Protein AF-A0A2P2KLY0-F1 (afdb_monomer)

InterPro domains:
  IPR002048 EF-hand domain [PF13499] (2-70)
  IPR002048 EF-hand domain [PS50222] (1-35)
  IPR002048 EF-hand domain [PS50222] (44-79)
  IPR002048 EF-hand domain [SM00054] (4-32)
  IPR002048 EF-hand domain [SM00054] (48-76)
  IPR002048 EF-hand domain [cd00051] (4-73)
  IPR011992 EF-hand domain pair [SSF47473] (2-99)
  IPR018247 EF-Hand 1, calcium-binding site [PS00018] (57-69)
  IPR045198 Calcineurin B-like [PTHR23056] (1-106)

Structure (mmCIF, N/CA/C/O backbone):
data_AF-A0A2P2KLY0-F1
#
_entry.id   AF-A0A2P2KLY0-F1
#
loop_
_atom_site.group_PDB
_atom_site.id
_atom_site.type_symbol
_atom_site.label_atom_id
_atom_site.label_alt_id
_atom_site.label_comp_id
_atom_site.label_asym_id
_atom_site.label_entity_id
_atom_site.label_seq_id
_atom_site.pdbx_PDB_ins_code
_atom_site.Cartn_x
_atom_site.Cartn_y
_atom_site.Cartn_z
_atom_site.occupancy
_atom_site.B_iso_or_equiv
_atom_site.auth_seq_id
_atom_site.auth_comp_id
_atom_site.auth_asym_id
_atom_site.auth_atom_id
_atom_site.pdbx_PDB_model_num
ATOM 1 N N . MET A 1 1 ? -0.320 -13.979 -10.466 1.00 77.81 1 MET A N 1
ATOM 2 C CA . MET A 1 1 ? -1.075 -12.829 -9.906 1.00 77.81 1 MET A CA 1
ATOM 3 C C . MET A 1 1 ? -1.004 -12.875 -8.389 1.00 77.81 1 MET A C 1
ATOM 5 O O . MET A 1 1 ? -0.670 -11.861 -7.798 1.00 77.81 1 MET A O 1
ATOM 9 N N . GLU A 1 2 ? -1.188 -14.054 -7.788 1.00 86.44 2 GLU A N 1
ATOM 10 C CA . GLU A 1 2 ? -0.922 -14.306 -6.361 1.00 86.44 2 GLU A CA 1
ATOM 11 C C . GLU A 1 2 ? 0.474 -13.878 -5.916 1.00 86.44 2 GLU A C 1
ATOM 13 O O . GLU A 1 2 ? 0.561 -13.086 -4.990 1.00 86.44 2 GLU A O 1
ATOM 18 N N . ASP A 1 3 ? 1.539 -14.247 -6.635 1.00 90.12 3 ASP A N 1
ATOM 19 C CA . ASP A 1 3 ? 2.899 -13.819 -6.259 1.00 90.12 3 ASP A CA 1
ATOM 20 C C . ASP A 1 3 ? 3.063 -12.294 -6.205 1.00 90.12 3 ASP A C 1
ATOM 22 O O . ASP A 1 3 ? 3.792 -11.773 -5.368 1.00 90.12 3 ASP A O 1
ATOM 26 N N . LYS A 1 4 ? 2.357 -11.560 -7.077 1.00 89.12 4 LYS A N 1
ATOM 27 C CA . LYS A 1 4 ? 2.374 -10.090 -7.074 1.00 89.12 4 LYS A CA 1
ATOM 28 C C . LYS A 1 4 ? 1.588 -9.526 -5.898 1.00 89.12 4 LYS A C 1
ATOM 30 O O . LYS A 1 4 ? 2.033 -8.552 -5.311 1.00 89.12 4 LYS A O 1
ATOM 35 N N . MET A 1 5 ? 0.451 -10.132 -5.556 1.00 90.81 5 MET A N 1
ATOM 36 C CA . MET A 1 5 ? -0.325 -9.755 -4.372 1.00 90.81 5 MET A CA 1
ATOM 37 C C . MET A 1 5 ? 0.469 -10.016 -3.089 1.00 90.81 5 MET A C 1
ATOM 39 O O . MET A 1 5 ? 0.529 -9.145 -2.232 1.00 90.81 5 MET A O 1
ATOM 43 N N . GLU A 1 6 ? 1.111 -11.180 -2.990 1.00 91.38 6 GLU A N 1
ATOM 44 C CA . GLU A 1 6 ? 1.977 -11.601 -1.883 1.00 91.38 6 GLU A CA 1
ATOM 45 C C . GLU A 1 6 ? 3.202 -10.688 -1.742 1.00 91.38 6 GLU A C 1
ATOM 47 O O . GLU A 1 6 ? 3.571 -10.283 -0.641 1.00 91.38 6 GLU A O 1
ATOM 52 N N . PHE A 1 7 ? 3.848 -10.359 -2.861 1.00 91.12 7 PHE A N 1
ATOM 53 C CA . PHE A 1 7 ? 4.992 -9.456 -2.878 1.00 91.12 7 PHE A CA 1
ATOM 54 C C . PHE A 1 7 ? 4.589 -8.029 -2.502 1.00 91.12 7 PHE A C 1
ATOM 56 O O . PHE A 1 7 ? 5.234 -7.437 -1.646 1.00 91.12 7 PHE A O 1
ATOM 63 N N . ALA A 1 8 ? 3.508 -7.505 -3.083 1.00 90.38 8 ALA A N 1
ATOM 64 C CA . ALA A 1 8 ? 3.009 -6.171 -2.769 1.00 90.38 8 ALA A CA 1
ATOM 65 C C . ALA A 1 8 ? 2.564 -6.055 -1.307 1.00 90.38 8 ALA A C 1
ATOM 67 O O . ALA A 1 8 ? 2.905 -5.080 -0.654 1.00 90.38 8 ALA A O 1
ATOM 68 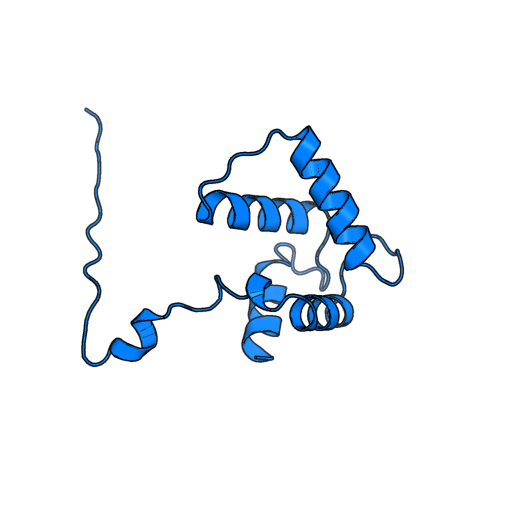N N . PHE A 1 9 ? 1.890 -7.074 -0.764 1.00 91.44 9 PHE A N 1
ATOM 69 C CA . PHE A 1 9 ? 1.510 -7.096 0.650 1.00 91.44 9 PHE A CA 1
ATOM 70 C C . PHE A 1 9 ? 2.735 -6.950 1.556 1.00 91.44 9 PHE A C 1
ATOM 72 O O . PHE A 1 9 ? 2.778 -6.067 2.401 1.00 91.44 9 PHE A O 1
ATOM 79 N N . ARG A 1 10 ? 3.778 -7.756 1.316 1.00 91.00 10 ARG A N 1
ATOM 80 C CA . ARG A 1 10 ? 5.039 -7.668 2.071 1.00 91.00 10 ARG A CA 1
ATOM 81 C C . ARG A 1 10 ? 5.801 -6.364 1.845 1.00 91.00 10 ARG A C 1
ATOM 83 O O . ARG A 1 10 ? 6.596 -5.983 2.690 1.00 91.00 10 ARG A O 1
ATOM 90 N N . LEU A 1 11 ? 5.620 -5.726 0.691 1.00 89.19 11 LEU A N 1
ATOM 91 C CA . LEU A 1 11 ? 6.226 -4.432 0.396 1.00 89.19 11 LEU A CA 1
ATOM 92 C C . LEU A 1 11 ? 5.552 -3.305 1.190 1.00 89.19 11 LEU A C 1
ATOM 94 O O . LEU A 1 11 ? 6.231 -2.357 1.571 1.00 89.19 11 LEU A O 1
ATOM 98 N N . TYR A 1 12 ? 4.239 -3.403 1.411 1.00 87.25 12 TYR A N 1
ATOM 99 C CA . TYR A 1 12 ? 3.459 -2.389 2.120 1.00 87.25 12 TYR A CA 1
ATOM 100 C C . TYR A 1 12 ? 3.398 -2.608 3.636 1.00 87.25 12 TYR A C 1
ATOM 102 O O . TYR A 1 12 ? 3.347 -1.622 4.359 1.00 87.25 12 TYR A O 1
ATOM 110 N N . ASP A 1 13 ? 3.479 -3.848 4.121 1.00 91.75 13 ASP A N 1
ATOM 111 C CA . ASP A 1 13 ? 3.695 -4.169 5.542 1.00 91.75 13 ASP A CA 1
ATOM 112 C C . ASP A 1 13 ? 5.158 -3.871 5.936 1.00 91.75 13 ASP A C 1
ATOM 114 O O . ASP A 1 13 ? 6.008 -4.757 6.075 1.00 91.75 13 ASP A O 1
ATOM 118 N N . LEU A 1 14 ? 5.476 -2.580 6.043 1.00 85.00 14 LEU A N 1
ATOM 119 C CA . LEU A 1 14 ? 6.819 -2.065 6.313 1.00 85.00 14 LEU A CA 1
ATOM 120 C C . LEU A 1 14 ? 7.315 -2.483 7.696 1.00 85.00 14 LEU A C 1
ATOM 122 O O . LEU A 1 14 ? 8.519 -2.679 7.892 1.00 85.00 14 LEU A O 1
ATOM 126 N N . ARG A 1 15 ? 6.395 -2.599 8.659 1.00 88.38 15 ARG A N 1
ATOM 127 C CA . ARG A 1 15 ? 6.686 -3.013 10.037 1.00 88.38 15 ARG A CA 1
ATOM 128 C C . ARG A 1 15 ? 6.677 -4.529 10.238 1.00 88.38 15 ARG A C 1
ATOM 130 O O . ARG A 1 15 ? 7.075 -4.974 11.314 1.00 88.38 15 ARG A O 1
ATOM 137 N N . GLN A 1 16 ? 6.309 -5.310 9.224 1.00 89.62 16 GLN A N 1
ATOM 138 C CA . GLN A 1 16 ? 6.205 -6.774 9.278 1.00 89.62 16 GLN A CA 1
ATOM 139 C C . GLN A 1 16 ? 5.265 -7.257 10.391 1.00 89.62 16 GLN A C 1
ATOM 141 O O . GLN A 1 16 ? 5.544 -8.244 11.078 1.00 89.62 16 GLN A O 1
ATOM 146 N N . THR A 1 17 ? 4.160 -6.544 10.603 1.00 90.50 17 THR A N 1
ATOM 147 C CA . THR A 1 17 ? 3.155 -6.886 11.620 1.00 90.50 17 THR A CA 1
ATOM 148 C C . THR A 1 17 ? 2.227 -8.002 11.148 1.00 90.50 17 THR A C 1
ATOM 150 O O . THR A 1 17 ? 1.519 -8.601 11.960 1.00 90.50 17 THR A O 1
ATOM 153 N N . GLY A 1 18 ? 2.249 -8.318 9.850 1.00 92.69 18 GLY A N 1
ATOM 154 C CA . GLY A 1 18 ? 1.305 -9.220 9.201 1.00 92.69 18 GLY A CA 1
ATOM 155 C C . GLY A 1 18 ? 0.017 -8.528 8.758 1.00 92.69 18 GLY A C 1
ATOM 156 O O . GLY A 1 18 ? -0.887 -9.215 8.280 1.00 92.69 18 GLY A O 1
ATOM 157 N N . PHE A 1 19 ? -0.064 -7.202 8.892 1.00 93.81 19 PHE A N 1
ATOM 158 C CA . PHE A 1 19 ? -1.196 -6.365 8.507 1.00 93.81 19 PHE A CA 1
ATOM 159 C C . PHE A 1 19 ? -0.688 -5.075 7.864 1.00 93.81 19 PHE A C 1
ATOM 161 O O . PHE A 1 19 ? 0.416 -4.638 8.162 1.00 93.81 19 PHE A O 1
ATOM 168 N N . ILE A 1 20 ? -1.500 -4.452 7.009 1.00 91.31 20 ILE A N 1
ATOM 169 C CA . ILE A 1 20 ? -1.202 -3.111 6.498 1.00 91.31 20 ILE A CA 1
ATOM 170 C C . ILE A 1 20 ? -1.944 -2.105 7.374 1.00 91.31 20 ILE A C 1
ATOM 172 O O . ILE A 1 20 ? -3.175 -2.039 7.367 1.00 91.31 20 ILE A O 1
ATOM 176 N N . GLU A 1 21 ? -1.192 -1.332 8.142 1.00 91.69 21 GLU A N 1
ATOM 177 C CA . GLU A 1 21 ? -1.722 -0.319 9.051 1.00 91.69 21 GLU A CA 1
ATOM 178 C C . GLU A 1 21 ? -1.948 1.022 8.334 1.00 91.69 21 GLU A C 1
ATOM 180 O O . GLU A 1 21 ? -1.437 1.283 7.239 1.00 91.69 21 GLU A O 1
ATOM 185 N N . ARG A 1 22 ? -2.704 1.926 8.964 1.00 88.88 22 ARG A N 1
ATOM 186 C CA . ARG A 1 22 ? -3.109 3.203 8.356 1.00 88.88 22 ARG A CA 1
ATOM 187 C C . ARG A 1 22 ? -1.941 4.048 7.852 1.00 88.88 22 ARG A C 1
ATOM 189 O O . ARG A 1 22 ? -1.980 4.551 6.726 1.00 88.88 22 ARG A O 1
ATOM 196 N N . GLU A 1 23 ? -0.882 4.172 8.643 1.00 87.44 23 GLU A N 1
ATOM 197 C CA . GLU A 1 23 ? 0.334 4.890 8.252 1.00 87.44 23 GLU A CA 1
ATOM 198 C C . GLU A 1 23 ? 1.004 4.283 7.012 1.00 87.44 23 GLU A C 1
ATOM 200 O O . GLU A 1 23 ? 1.602 5.007 6.216 1.00 87.44 23 GLU A O 1
ATOM 205 N N . GLU A 1 24 ? 0.905 2.970 6.822 1.00 89.25 24 GLU A N 1
ATOM 206 C CA . GLU A 1 24 ? 1.503 2.267 5.686 1.00 89.25 24 GLU A CA 1
ATOM 207 C C . GLU A 1 24 ? 0.679 2.483 4.413 1.00 89.25 24 GLU A C 1
ATOM 209 O O . GLU A 1 24 ? 1.235 2.774 3.350 1.00 89.25 24 GLU A O 1
ATOM 214 N N . VAL A 1 25 ? -0.654 2.487 4.528 1.00 8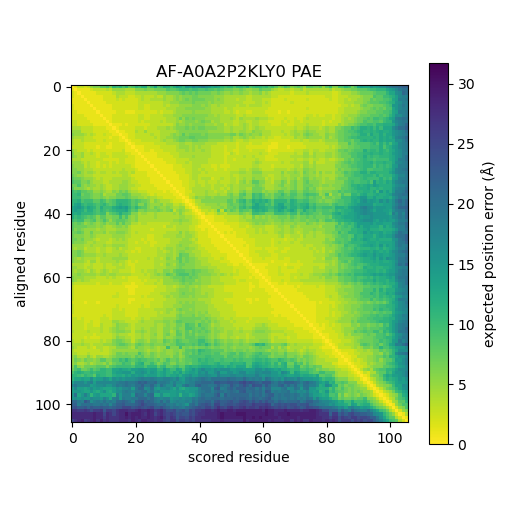4.75 25 VAL A N 1
ATOM 215 C CA . VAL A 1 25 ? -1.550 2.886 3.429 1.00 84.75 25 VAL A CA 1
ATOM 216 C C . VAL A 1 25 ? -1.279 4.330 3.003 1.00 84.75 25 VAL A C 1
ATOM 218 O O . VAL A 1 25 ? -1.228 4.617 1.805 1.00 84.75 25 VAL A O 1
ATOM 221 N N . LYS A 1 26 ? -1.029 5.242 3.953 1.00 86.69 26 LYS A N 1
ATOM 222 C CA . LYS A 1 26 ? -0.656 6.634 3.651 1.00 86.69 26 LYS A CA 1
ATOM 223 C C . LYS A 1 26 ? 0.586 6.710 2.775 1.00 86.69 26 LYS A C 1
ATOM 225 O O . LYS A 1 26 ? 0.574 7.410 1.762 1.00 86.69 26 LYS A O 1
ATOM 230 N N . GLN A 1 27 ? 1.630 5.958 3.113 1.00 83.94 27 GLN A N 1
ATOM 231 C CA . GLN A 1 27 ? 2.840 5.907 2.293 1.00 83.94 27 GLN A CA 1
ATOM 232 C C . GLN A 1 27 ? 2.584 5.297 0.911 1.00 83.94 27 GLN A C 1
ATOM 234 O O . GLN A 1 27 ? 3.079 5.826 -0.086 1.00 83.94 27 GLN A O 1
ATOM 239 N N . MET A 1 28 ? 1.767 4.243 0.827 1.00 81.56 28 MET A N 1
ATOM 240 C CA . MET A 1 28 ? 1.376 3.636 -0.447 1.00 81.56 28 MET A CA 1
ATOM 241 C C . MET A 1 28 ? 0.658 4.640 -1.361 1.00 81.56 28 MET A C 1
ATOM 243 O O . MET A 1 28 ? 1.033 4.788 -2.525 1.00 81.56 28 MET A O 1
ATOM 247 N N . VAL A 1 29 ? -0.357 5.346 -0.852 1.00 81.06 29 VAL A N 1
ATOM 248 C CA . VAL A 1 29 ? -1.136 6.319 -1.636 1.00 81.06 29 VAL A CA 1
ATOM 249 C C . VAL A 1 29 ? -0.239 7.455 -2.122 1.00 81.06 29 VAL A C 1
ATOM 251 O O . VAL A 1 29 ? -0.293 7.814 -3.298 1.00 81.06 29 VAL A O 1
ATOM 254 N N . VAL A 1 30 ? 0.641 7.971 -1.261 1.00 82.75 30 VAL A N 1
ATOM 255 C CA . VAL A 1 30 ? 1.622 8.995 -1.647 1.00 82.75 30 VAL A CA 1
ATOM 256 C C . VAL A 1 30 ? 2.534 8.490 -2.769 1.00 82.75 30 VAL A C 1
ATOM 258 O O . VAL A 1 30 ? 2.695 9.188 -3.768 1.00 82.75 30 VAL A O 1
ATOM 261 N N . ALA A 1 31 ? 3.074 7.273 -2.667 1.00 79.62 31 ALA A N 1
ATOM 262 C CA . ALA A 1 31 ? 3.942 6.703 -3.700 1.00 79.62 31 ALA A CA 1
ATOM 263 C C . ALA A 1 31 ? 3.228 6.566 -5.059 1.00 79.62 31 ALA A C 1
ATOM 265 O O . ALA A 1 31 ? 3.777 6.948 -6.093 1.00 79.62 31 ALA A O 1
ATOM 266 N N . ILE A 1 32 ? 1.977 6.091 -5.060 1.00 78.69 32 ILE A N 1
ATOM 267 C CA . ILE A 1 32 ? 1.158 5.950 -6.277 1.00 78.69 32 ILE A CA 1
ATOM 268 C C . ILE A 1 32 ? 0.886 7.316 -6.927 1.00 78.69 32 ILE A C 1
ATOM 270 O O . ILE A 1 32 ? 0.957 7.453 -8.155 1.00 78.69 32 ILE A O 1
ATOM 274 N N . LEU A 1 33 ? 0.577 8.332 -6.118 1.00 79.44 33 LEU A N 1
ATOM 275 C CA . LEU A 1 33 ? 0.325 9.692 -6.596 1.00 79.44 33 LEU A CA 1
ATOM 276 C C . LEU A 1 33 ? 1.595 10.332 -7.166 1.00 79.44 33 LEU A C 1
ATOM 278 O O . LEU A 1 33 ? 1.540 10.904 -8.256 1.00 79.44 33 LEU A O 1
ATOM 282 N N . MET A 1 34 ? 2.741 10.160 -6.499 1.00 79.56 34 MET A N 1
ATOM 283 C CA . MET A 1 34 ? 4.039 10.647 -6.979 1.00 79.56 34 MET A CA 1
ATOM 284 C C . MET A 1 34 ? 4.426 10.017 -8.321 1.00 79.56 34 MET A C 1
ATOM 286 O O . MET A 1 34 ? 4.821 10.739 -9.234 1.00 79.56 34 MET A O 1
ATOM 290 N N . GLU A 1 35 ? 4.252 8.702 -8.489 1.00 74.44 35 GLU A N 1
ATOM 291 C CA . GLU A 1 35 ? 4.485 8.037 -9.782 1.00 74.44 35 GLU A CA 1
ATOM 292 C C . GLU A 1 35 ? 3.536 8.525 -10.885 1.00 74.44 35 GLU A C 1
ATOM 294 O O . GLU A 1 35 ? 3.893 8.540 -12.064 1.00 74.44 35 GLU A O 1
ATOM 299 N N . SER A 1 36 ? 2.328 8.946 -10.510 1.00 76.69 36 SER A N 1
ATOM 300 C CA . SER A 1 36 ? 1.341 9.505 -11.437 1.00 76.69 36 SER A CA 1
ATOM 301 C C . SER A 1 36 ? 1.554 11.001 -11.714 1.00 76.69 36 SER A C 1
ATOM 303 O O . SER A 1 36 ? 0.819 11.572 -12.518 1.00 76.69 36 SER A O 1
ATOM 305 N N . GLY A 1 37 ? 2.537 11.643 -11.068 1.00 81.19 37 GLY A N 1
ATOM 306 C CA . GLY A 1 37 ? 2.795 13.082 -11.175 1.00 81.19 37 GLY A CA 1
ATOM 307 C C . GLY A 1 37 ? 1.716 13.957 -10.529 1.00 81.19 37 GLY A C 1
ATOM 308 O O . GLY A 1 37 ? 1.555 15.116 -10.908 1.00 81.19 37 GLY A O 1
ATOM 309 N N . VAL A 1 38 ? 0.946 13.405 -9.588 1.00 81.31 38 VAL A N 1
ATOM 310 C CA . VAL A 1 38 ? -0.152 14.093 -8.901 1.00 81.31 38 VAL A CA 1
ATOM 311 C C . VAL A 1 38 ? 0.305 14.512 -7.506 1.00 81.31 38 VAL A C 1
ATOM 313 O O . VAL A 1 38 ? 0.748 13.685 -6.714 1.00 81.31 38 VAL A O 1
ATOM 316 N N . HIS A 1 39 ? 0.143 15.794 -7.182 1.00 76.94 39 HIS A N 1
ATOM 317 C CA . HIS A 1 39 ? 0.338 16.324 -5.833 1.00 76.94 39 HIS A CA 1
ATOM 318 C C . HIS A 1 39 ? -1.014 16.731 -5.249 1.00 76.94 39 HIS A C 1
ATOM 320 O O . HIS A 1 39 ? -1.743 17.512 -5.862 1.00 76.94 39 HIS A O 1
ATOM 326 N N . LEU A 1 40 ? -1.348 16.196 -4.076 1.00 77.69 40 LEU A N 1
ATOM 327 C CA . LEU A 1 40 ? -2.575 16.514 -3.348 1.00 77.69 40 LEU A CA 1
ATOM 328 C C . LEU A 1 40 ? -2.227 17.190 -2.014 1.00 77.69 40 LEU A C 1
ATOM 330 O O . LEU A 1 40 ? -1.212 16.832 -1.419 1.00 77.69 40 LEU A O 1
ATOM 334 N N . PRO A 1 41 ? -3.047 18.139 -1.534 1.00 85.00 41 PRO A N 1
ATOM 335 C CA . PRO A 1 41 ? -2.933 18.642 -0.172 1.00 85.00 41 PRO A CA 1
ATOM 336 C C . PRO A 1 41 ? -3.300 17.563 0.855 1.00 85.00 41 PRO A C 1
ATOM 338 O O . PRO A 1 41 ? -4.141 16.703 0.585 1.00 85.00 41 PRO A O 1
ATOM 341 N N . ASP A 1 42 ? -2.722 17.663 2.052 1.00 82.12 42 ASP A N 1
ATOM 342 C CA . ASP A 1 42 ? -2.865 16.674 3.129 1.00 82.12 42 ASP A CA 1
ATOM 343 C C . ASP A 1 42 ? -4.325 16.388 3.516 1.00 82.12 42 ASP A C 1
ATOM 345 O O . ASP A 1 42 ? -4.679 15.240 3.761 1.00 82.12 42 ASP A O 1
ATOM 349 N N . GLU A 1 43 ? -5.206 17.393 3.501 1.00 85.75 43 GLU A N 1
ATOM 350 C CA . GLU A 1 43 ? -6.635 17.205 3.808 1.00 85.75 43 GLU A CA 1
ATOM 351 C C . GLU A 1 43 ? -7.337 16.269 2.810 1.00 85.75 43 GLU A C 1
ATOM 353 O O . GLU A 1 43 ? -8.150 15.426 3.190 1.00 85.75 43 GLU A O 1
ATOM 358 N N . LEU A 1 44 ? -7.002 16.385 1.522 1.00 84.94 44 LEU A N 1
ATOM 359 C CA . LEU A 1 44 ? -7.532 15.503 0.480 1.00 84.94 44 LEU A CA 1
ATOM 360 C C . LEU A 1 44 ? -6.925 14.101 0.577 1.00 84.94 44 LEU A C 1
ATOM 362 O O . LEU A 1 44 ? -7.607 13.122 0.276 1.00 84.94 44 LEU A O 1
ATOM 366 N N . LEU A 1 45 ? -5.667 13.997 1.012 1.00 85.38 45 LEU A N 1
ATOM 367 C CA . LEU A 1 45 ? -5.011 12.716 1.254 1.00 85.38 45 LEU A CA 1
ATOM 368 C C . LEU A 1 45 ? -5.698 11.945 2.387 1.00 85.38 45 LEU A C 1
ATOM 370 O O . LEU A 1 45 ? -6.003 10.770 2.203 1.00 85.38 45 LEU A O 1
ATOM 374 N N . GLU A 1 46 ? -6.000 12.595 3.513 1.00 87.31 46 GLU A N 1
ATOM 375 C CA . GLU A 1 46 ? -6.723 11.958 4.625 1.00 87.31 46 GLU A CA 1
ATOM 376 C C . GLU A 1 46 ? -8.114 11.472 4.197 1.00 87.31 46 GLU A C 1
ATOM 378 O O . GLU A 1 46 ? -8.482 10.336 4.489 1.00 87.31 46 GLU A O 1
ATOM 383 N N . GLY A 1 47 ? -8.846 12.257 3.399 1.00 88.69 47 GLY A N 1
ATOM 384 C CA . GLY A 1 47 ? -10.142 11.824 2.863 1.00 88.69 47 GLY A CA 1
ATOM 385 C C . GLY A 1 47 ? -10.051 10.607 1.930 1.00 88.69 47 GLY A C 1
ATOM 386 O O . GLY A 1 47 ? -10.942 9.754 1.923 1.00 88.69 47 GLY A O 1
ATOM 387 N N . ILE A 1 48 ? -8.971 10.491 1.149 1.00 85.38 48 ILE A N 1
ATOM 388 C CA . ILE A 1 48 ? -8.706 9.300 0.326 1.00 85.38 48 ILE A CA 1
ATOM 389 C C . ILE A 1 48 ? -8.360 8.103 1.213 1.00 85.38 48 ILE A C 1
ATOM 391 O O . ILE A 1 48 ? -8.814 6.994 0.926 1.00 85.38 48 ILE A O 1
ATOM 395 N N . LEU A 1 49 ? -7.587 8.308 2.280 1.00 86.94 49 LEU A N 1
ATOM 396 C CA . LEU A 1 49 ? -7.223 7.246 3.216 1.00 86.94 49 LEU A CA 1
ATOM 397 C C . LEU A 1 49 ? -8.442 6.685 3.933 1.00 86.94 49 LEU A C 1
ATOM 399 O O . LEU A 1 49 ? -8.624 5.471 3.928 1.00 86.94 49 LEU A O 1
ATOM 403 N N . ASP A 1 50 ? -9.307 7.551 4.456 1.00 88.88 50 ASP A N 1
ATOM 404 C CA . ASP A 1 50 ? -10.553 7.141 5.108 1.00 88.88 50 ASP A CA 1
ATOM 405 C C . ASP A 1 50 ? -11.414 6.304 4.170 1.00 88.88 50 ASP A C 1
ATOM 407 O O . ASP A 1 50 ? -11.860 5.216 4.526 1.00 88.88 50 ASP A O 1
ATOM 411 N N . LYS A 1 51 ? -11.584 6.766 2.928 1.00 87.62 51 LYS A N 1
ATOM 412 C CA . LYS A 1 51 ? -12.349 6.020 1.929 1.00 87.62 51 LYS A CA 1
ATOM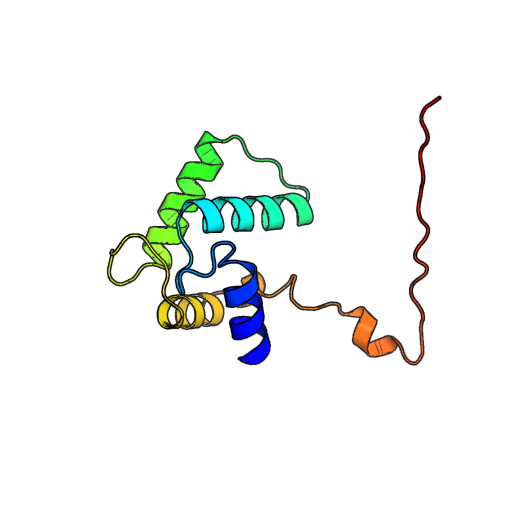 413 C C . LYS A 1 51 ? -11.697 4.688 1.560 1.00 87.62 51 LYS A C 1
ATOM 415 O O . LYS A 1 51 ? -12.402 3.711 1.340 1.00 87.62 51 LYS A O 1
ATOM 420 N N . THR A 1 52 ? -10.369 4.648 1.487 1.00 86.31 52 THR A N 1
ATOM 421 C CA . THR A 1 52 ? -9.630 3.417 1.182 1.00 86.31 52 THR A CA 1
ATOM 422 C C . THR A 1 52 ? -9.820 2.384 2.286 1.00 86.31 52 THR A C 1
ATOM 424 O O . THR A 1 52 ? -10.055 1.226 1.968 1.00 86.31 52 THR A O 1
ATOM 427 N N . PHE A 1 53 ? -9.774 2.798 3.556 1.00 87.38 53 PHE A N 1
ATOM 428 C CA . PHE A 1 53 ? -10.047 1.908 4.685 1.00 87.38 53 PHE A CA 1
ATOM 429 C C . PHE A 1 53 ? -11.479 1.397 4.660 1.00 87.38 53 PHE A C 1
ATOM 431 O O . PHE A 1 53 ? -11.671 0.195 4.663 1.00 87.38 53 PHE A O 1
ATOM 438 N N . VAL A 1 54 ? -12.470 2.275 4.497 1.00 88.44 54 VAL A N 1
ATOM 439 C CA . VAL A 1 54 ? -13.881 1.857 4.397 1.00 88.44 54 VAL A CA 1
ATOM 440 C C . VAL A 1 54 ? -14.116 0.829 3.280 1.00 88.44 54 VAL A C 1
ATOM 442 O O . VAL A 1 54 ? -14.983 -0.032 3.399 1.00 88.44 54 VAL A O 1
ATOM 445 N N . ASP A 1 55 ? -13.363 0.913 2.181 1.00 86.31 55 ASP A N 1
ATOM 446 C CA . ASP A 1 55 ? -13.499 -0.014 1.057 1.00 86.31 55 ASP A CA 1
ATOM 447 C C . ASP A 1 55 ? -12.677 -1.314 1.210 1.00 86.31 55 ASP A C 1
ATOM 449 O O . ASP A 1 55 ? -12.977 -2.291 0.512 1.00 86.31 55 ASP A O 1
ATOM 453 N N . ALA A 1 56 ? -11.624 -1.324 2.038 1.00 88.06 56 ALA A N 1
ATOM 454 C CA . ALA A 1 56 ? -10.647 -2.415 2.135 1.00 88.06 56 ALA A CA 1
ATOM 455 C C . ALA A 1 56 ? -10.694 -3.186 3.465 1.00 88.06 56 ALA A C 1
ATOM 457 O O . ALA A 1 56 ? -10.520 -4.399 3.435 1.00 88.06 56 ALA A O 1
ATOM 458 N N . ASP A 1 57 ? -10.918 -2.497 4.581 1.00 91.56 57 ASP A N 1
ATOM 459 C CA . ASP A 1 57 ? -11.066 -3.034 5.939 1.00 91.56 57 ASP A CA 1
ATOM 460 C C . ASP A 1 57 ? -12.532 -3.450 6.136 1.00 91.56 57 ASP A C 1
ATOM 462 O O . ASP A 1 57 ? -13.417 -2.626 6.372 1.00 91.56 57 ASP A O 1
ATOM 466 N N . ALA A 1 58 ? -12.807 -4.727 5.885 1.00 90.88 58 ALA A N 1
ATOM 467 C CA . ALA A 1 58 ? -14.157 -5.274 5.837 1.00 90.88 58 ALA A CA 1
ATOM 468 C C . ALA A 1 58 ? -14.676 -5.674 7.221 1.00 90.88 58 ALA A C 1
ATOM 470 O O . ALA A 1 58 ? -15.896 -5.771 7.394 1.00 90.88 58 ALA A O 1
ATOM 471 N N . ASP A 1 59 ? -13.779 -5.957 8.168 1.00 92.25 59 ASP A N 1
ATOM 472 C CA . ASP A 1 59 ? -14.128 -6.272 9.554 1.00 92.25 59 ASP A CA 1
ATOM 473 C C . ASP A 1 59 ? -14.028 -5.071 10.515 1.00 92.25 59 ASP A C 1
ATOM 475 O O . ASP A 1 59 ? -14.460 -5.183 11.666 1.00 92.25 59 ASP A O 1
ATOM 479 N N . GLU A 1 60 ? -13.599 -3.911 10.007 1.00 90.94 60 GLU A N 1
ATOM 480 C CA . GLU A 1 60 ? -13.512 -2.623 10.705 1.00 90.94 60 GLU A CA 1
ATOM 481 C C . GLU A 1 60 ? -12.564 -2.665 11.916 1.00 90.94 60 GLU A C 1
ATOM 483 O O . GLU A 1 60 ? -12.778 -1.978 12.925 1.00 90.94 60 GLU A O 1
ATOM 488 N N . ASP A 1 61 ? -11.504 -3.474 11.841 1.00 91.94 61 ASP A N 1
ATOM 489 C CA . ASP A 1 61 ? -10.514 -3.608 12.910 1.00 91.94 61 ASP A CA 1
ATOM 490 C C . ASP A 1 61 ? -9.375 -2.567 12.835 1.00 91.94 61 ASP A C 1
ATOM 492 O O . ASP A 1 61 ? -8.530 -2.481 13.739 1.00 91.94 61 ASP A O 1
ATOM 496 N N . GLY A 1 62 ? -9.400 -1.711 11.807 1.00 89.81 62 GLY A N 1
ATOM 497 C CA . GLY A 1 62 ? -8.488 -0.589 11.604 1.00 89.81 62 GLY A CA 1
ATOM 498 C C . GLY A 1 62 ? -7.179 -0.964 10.913 1.00 89.81 62 GLY A C 1
ATOM 499 O O . GLY A 1 62 ? -6.252 -0.144 10.875 1.00 89.81 62 GLY A O 1
ATOM 500 N N . LYS A 1 63 ? -7.066 -2.178 10.374 1.00 92.06 63 LYS A N 1
ATOM 501 C CA . LYS A 1 63 ? -5.882 -2.683 9.667 1.00 92.06 63 LYS A CA 1
ATOM 502 C C . LYS A 1 63 ? -6.325 -3.613 8.537 1.00 92.06 63 LYS A C 1
ATOM 504 O O . LYS A 1 63 ? -7.386 -4.200 8.569 1.00 92.06 63 LYS A O 1
ATOM 509 N N . ILE A 1 64 ? -5.504 -3.748 7.500 1.00 93.06 64 ILE A N 1
ATOM 510 C CA . ILE A 1 64 ? -5.863 -4.573 6.339 1.00 93.06 64 ILE A CA 1
ATOM 511 C C . ILE A 1 64 ? -5.133 -5.907 6.444 1.00 93.06 64 ILE A C 1
ATOM 513 O O . ILE A 1 64 ? -3.900 -5.980 6.355 1.00 93.06 64 ILE A O 1
ATOM 517 N N . SER A 1 65 ? -5.895 -6.980 6.608 1.00 94.38 65 SER A N 1
ATOM 518 C CA . SER A 1 65 ? -5.392 -8.348 6.589 1.00 94.38 65 SER A CA 1
ATOM 519 C C . SER A 1 65 ? -4.984 -8.790 5.179 1.00 94.38 65 SER A C 1
ATOM 521 O O . SER A 1 65 ? -5.328 -8.203 4.149 1.00 94.38 65 SER A O 1
ATOM 523 N N . LYS A 1 66 ? -4.252 -9.904 5.098 1.00 92.50 66 LYS A N 1
ATOM 524 C CA . LYS A 1 66 ? -3.844 -10.490 3.812 1.00 92.50 66 LYS A CA 1
ATOM 525 C C . LYS A 1 66 ? -5.037 -10.922 2.949 1.00 92.50 66 LYS A C 1
ATOM 527 O O . LYS A 1 66 ? -4.935 -10.942 1.722 1.00 92.50 66 LYS A O 1
ATOM 532 N N . GLU A 1 67 ? -6.140 -11.314 3.575 1.00 93.88 67 GLU A N 1
ATOM 533 C CA . GLU A 1 67 ? -7.357 -11.775 2.901 1.00 93.88 67 GLU A CA 1
ATOM 534 C C . GLU A 1 67 ? -8.125 -10.596 2.304 1.00 93.88 67 GLU A C 1
ATOM 536 O O . GLU A 1 67 ? -8.469 -10.620 1.119 1.00 93.88 67 GLU A O 1
ATOM 541 N N . GLU A 1 68 ? -8.271 -9.526 3.078 1.00 93.88 68 GLU A N 1
ATOM 542 C CA . GLU A 1 68 ? -8.845 -8.254 2.639 1.00 93.88 68 GLU A CA 1
ATOM 543 C C . GLU A 1 68 ? -8.028 -7.615 1.526 1.00 93.88 68 GLU A C 1
ATOM 545 O O . GLU A 1 68 ? -8.575 -7.246 0.489 1.00 93.88 68 GLU A O 1
ATOM 550 N N . TRP A 1 69 ? -6.700 -7.594 1.663 1.00 91.62 69 TRP A N 1
ATOM 551 C CA . TRP A 1 69 ? -5.804 -7.134 0.606 1.00 91.62 69 TRP A CA 1
ATOM 552 C C . TRP A 1 69 ? -6.028 -7.891 -0.707 1.00 91.62 69 TRP A C 1
ATOM 554 O O . TRP A 1 69 ? -6.149 -7.283 -1.773 1.00 91.62 69 TRP A O 1
ATOM 564 N N . LYS A 1 70 ? -6.118 -9.227 -0.653 1.00 91.94 70 LYS A N 1
ATOM 565 C CA . LYS A 1 70 ? -6.388 -10.044 -1.846 1.00 91.94 70 LYS A CA 1
ATOM 566 C C . LYS A 1 70 ? -7.739 -9.688 -2.464 1.00 91.94 70 LYS A C 1
ATOM 568 O O . LYS A 1 70 ? -7.809 -9.506 -3.68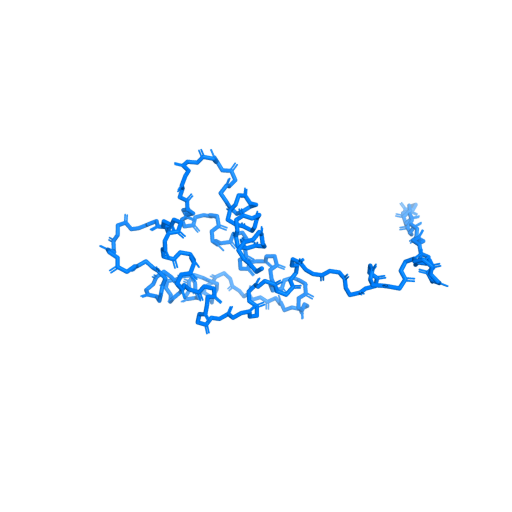0 1.00 91.94 70 LYS A O 1
ATOM 573 N N . ALA A 1 71 ? -8.791 -9.569 -1.656 1.00 92.12 71 ALA A N 1
ATOM 574 C CA . ALA A 1 71 ? -10.119 -9.192 -2.135 1.00 92.12 71 ALA A CA 1
ATOM 575 C C . ALA 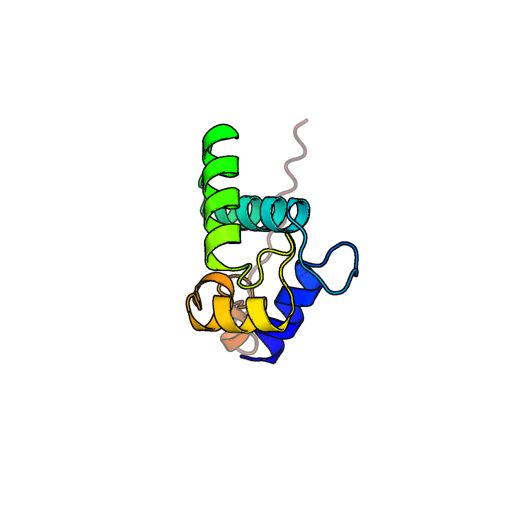A 1 71 ? -10.115 -7.794 -2.780 1.00 92.12 71 ALA A C 1
ATOM 577 O O . ALA A 1 71 ? -10.650 -7.603 -3.877 1.00 92.12 71 ALA A O 1
ATOM 578 N N . PHE A 1 72 ? -9.436 -6.841 -2.144 1.00 90.00 72 PHE A N 1
ATOM 579 C CA . PHE A 1 72 ? -9.315 -5.464 -2.603 1.00 90.00 72 PHE A CA 1
ATOM 580 C C . PHE A 1 72 ? -8.561 -5.364 -3.934 1.00 90.00 72 PHE A C 1
ATOM 582 O O . PHE A 1 72 ? -9.030 -4.724 -4.876 1.00 90.00 72 PHE A O 1
ATOM 589 N N . VAL A 1 73 ? -7.440 -6.074 -4.075 1.00 89.19 73 VAL A N 1
ATOM 590 C CA . VAL A 1 73 ? -6.656 -6.103 -5.319 1.00 89.19 73 VAL A CA 1
ATOM 591 C C . VAL A 1 73 ? -7.395 -6.801 -6.461 1.00 89.19 73 VAL A C 1
ATOM 593 O O . VAL A 1 73 ? -7.285 -6.373 -7.610 1.00 89.19 73 VAL A O 1
ATOM 596 N N . VAL A 1 74 ? -8.172 -7.850 -6.180 1.00 90.75 74 VAL A N 1
ATOM 597 C CA . VAL A 1 74 ? -9.021 -8.493 -7.199 1.00 90.75 74 VAL A CA 1
ATOM 598 C C . VAL A 1 74 ? -10.069 -7.513 -7.729 1.00 90.75 74 VAL A C 1
ATOM 600 O O . VAL A 1 74 ? -10.325 -7.484 -8.934 1.00 90.75 74 VAL A O 1
ATOM 603 N N . ARG A 1 75 ? -10.637 -6.674 -6.855 1.00 88.44 75 ARG A N 1
ATOM 604 C CA . ARG A 1 75 ? -11.592 -5.624 -7.234 1.00 88.44 75 ARG A CA 1
ATOM 605 C C . ARG A 1 75 ? -10.928 -4.464 -7.980 1.00 88.44 75 ARG A C 1
ATOM 607 O O . ARG A 1 75 ? -11.529 -3.928 -8.911 1.00 88.44 75 ARG A O 1
ATOM 614 N N . TYR A 1 76 ? -9.691 -4.119 -7.624 1.00 86.25 76 TYR A N 1
ATOM 615 C CA . TYR A 1 76 ? -8.927 -3.020 -8.221 1.00 86.25 76 TYR A CA 1
ATOM 616 C C . TYR A 1 76 ? -7.529 -3.463 -8.703 1.00 86.25 76 TYR A C 1
ATOM 618 O O . TYR A 1 76 ? -6.509 -3.098 -8.110 1.00 86.25 76 TYR A O 1
ATOM 626 N N . PRO A 1 77 ? -7.426 -4.186 -9.837 1.00 86.00 77 PRO A N 1
ATOM 627 C CA . PRO A 1 77 ? -6.152 -4.742 -10.312 1.00 86.00 77 PRO A CA 1
ATOM 628 C C . PRO A 1 77 ? -5.080 -3.693 -10.639 1.00 86.00 77 PRO A C 1
ATOM 630 O O . PRO A 1 77 ? -3.889 -4.006 -10.694 1.00 86.00 77 PRO A O 1
ATOM 633 N N . THR A 1 78 ? -5.487 -2.440 -10.863 1.00 83.69 78 THR A N 1
ATOM 634 C CA . THR A 1 78 ? -4.592 -1.312 -11.152 1.00 83.69 78 THR A CA 1
ATOM 635 C C . THR A 1 78 ? -3.652 -0.981 -9.996 1.00 83.69 78 THR A C 1
ATOM 637 O O . THR A 1 78 ? -2.604 -0.392 -10.246 1.00 83.69 78 THR A O 1
ATOM 640 N N . LEU A 1 79 ? -3.964 -1.407 -8.767 1.00 81.06 79 LEU A N 1
ATOM 641 C CA . LEU A 1 79 ? -3.080 -1.263 -7.603 1.00 81.06 79 LEU A CA 1
ATOM 642 C C . LEU A 1 79 ? -1.739 -1.985 -7.795 1.00 81.06 79 LEU A C 1
ATOM 644 O O . LEU A 1 79 ? -0.712 -1.537 -7.301 1.00 81.06 79 LEU A O 1
ATOM 648 N N . LEU A 1 80 ? -1.712 -3.068 -8.580 1.00 84.75 80 LEU A N 1
ATOM 649 C CA . LEU A 1 80 ? -0.487 -3.817 -8.881 1.00 84.75 80 LEU A CA 1
ATOM 650 C C . LEU A 1 80 ? 0.252 -3.314 -10.127 1.00 84.75 80 LEU A C 1
ATOM 652 O O . LEU A 1 80 ? 1.172 -3.988 -10.607 1.00 84.75 80 LEU A O 1
ATOM 656 N N . ARG A 1 81 ? -0.127 -2.159 -10.690 1.00 82.88 81 ARG A N 1
ATOM 657 C CA . ARG A 1 81 ? 0.523 -1.611 -11.891 1.00 82.88 81 ARG A CA 1
ATOM 658 C C . ARG A 1 81 ? 2.034 -1.475 -11.687 1.00 82.88 81 ARG A C 1
ATOM 660 O O . ARG A 1 81 ? 2.796 -1.908 -12.549 1.00 82.88 81 ARG A O 1
ATOM 667 N N . ASN A 1 82 ? 2.447 -0.997 -10.518 1.00 77.38 82 ASN A N 1
ATOM 668 C CA . ASN A 1 82 ? 3.849 -0.723 -10.194 1.00 77.38 82 ASN A CA 1
ATOM 669 C C . ASN A 1 82 ? 4.622 -2.011 -9.852 1.00 77.38 82 ASN A C 1
ATOM 671 O O . ASN A 1 82 ? 5.847 -2.023 -9.822 1.00 77.38 82 ASN A O 1
ATOM 675 N N . MET A 1 83 ? 3.921 -3.139 -9.683 1.00 86.62 83 MET A N 1
ATOM 676 C CA . MET A 1 83 ? 4.517 -4.474 -9.519 1.00 86.62 83 MET A CA 1
ATOM 677 C C . MET A 1 83 ? 4.869 -5.130 -10.863 1.00 86.62 83 MET A C 1
ATOM 679 O O . MET A 1 83 ? 5.109 -6.338 -10.946 1.00 86.62 83 MET A O 1
ATOM 683 N N . THR A 1 84 ? 4.823 -4.368 -11.957 1.00 85.06 84 THR A N 1
ATOM 684 C CA . THR A 1 84 ? 5.109 -4.861 -13.302 1.00 85.06 84 THR A CA 1
ATOM 685 C C . THR A 1 84 ? 6.000 -3.878 -14.037 1.00 85.06 84 THR A C 1
ATOM 687 O O . THR A 1 84 ? 5.613 -2.741 -14.271 1.00 85.06 84 THR A O 1
ATOM 690 N N . LEU A 1 85 ? 7.159 -4.352 -14.483 1.00 84.06 85 LEU A N 1
ATOM 691 C CA . LEU A 1 85 ? 8.062 -3.615 -15.361 1.00 84.06 85 LEU A CA 1
ATOM 692 C C . LEU A 1 85 ? 7.919 -4.185 -16.782 1.00 84.06 85 LEU A C 1
ATOM 694 O O . LEU A 1 85 ? 8.439 -5.271 -17.047 1.00 84.06 85 LEU A O 1
ATOM 698 N N . PRO A 1 86 ? 7.183 -3.522 -17.699 1.00 83.38 86 PRO A N 1
ATOM 699 C CA . PRO A 1 86 ? 6.849 -4.099 -19.003 1.00 83.38 86 PRO A CA 1
ATOM 700 C C . PRO A 1 86 ? 8.076 -4.447 -19.850 1.00 83.38 86 PRO A C 1
ATOM 702 O O . PRO A 1 86 ? 8.077 -5.473 -20.523 1.00 83.38 86 PRO A O 1
ATOM 705 N N . TYR A 1 87 ? 9.134 -3.639 -19.750 1.00 80.88 87 TYR A N 1
ATOM 706 C CA . TYR A 1 87 ? 10.384 -3.807 -20.492 1.00 80.88 87 TYR A CA 1
ATOM 707 C C . TYR A 1 87 ? 11.165 -5.074 -20.115 1.00 80.88 87 TYR A C 1
ATOM 709 O O . TYR A 1 87 ? 12.028 -5.502 -20.875 1.00 80.88 87 TYR A O 1
ATOM 717 N N . LEU A 1 88 ? 10.854 -5.724 -18.984 1.00 82.69 88 LEU A N 1
ATOM 718 C CA . LEU A 1 88 ? 11.455 -7.020 -18.650 1.00 82.69 88 LEU A CA 1
ATOM 719 C C . LEU A 1 88 ? 11.056 -8.124 -19.639 1.00 82.69 88 LEU A C 1
ATOM 721 O O . LEU A 1 88 ? 11.769 -9.118 -19.739 1.00 82.69 88 LEU A O 1
ATOM 725 N N . LYS A 1 89 ? 9.953 -7.962 -20.385 1.00 83.06 89 LYS A N 1
ATOM 726 C CA . LYS A 1 89 ? 9.562 -8.911 -21.441 1.00 83.06 89 LYS A CA 1
ATOM 727 C C . LYS A 1 89 ? 10.567 -8.950 -22.587 1.00 83.06 89 LYS A C 1
ATOM 729 O O . LYS A 1 89 ? 10.801 -10.014 -23.146 1.00 83.06 89 LYS A O 1
ATOM 734 N N . ASP A 1 90 ? 11.168 -7.805 -22.885 1.00 83.56 90 ASP A N 1
ATOM 735 C CA . ASP A 1 90 ? 12.033 -7.626 -24.045 1.00 83.56 90 ASP A CA 1
ATOM 736 C C . ASP A 1 90 ? 13.514 -7.613 -23.660 1.00 83.56 90 ASP A C 1
ATOM 738 O O . ASP A 1 90 ? 14.355 -7.387 -24.521 1.00 83.56 90 ASP A O 1
ATOM 742 N N . ILE A 1 91 ? 13.864 -7.894 -22.397 1.00 80.94 91 ILE A N 1
ATOM 743 C CA . ILE A 1 91 ? 15.232 -7.749 -21.868 1.00 80.94 91 ILE A CA 1
ATOM 744 C C . ILE A 1 91 ? 16.279 -8.599 -22.603 1.00 80.94 91 ILE A C 1
ATOM 746 O O . ILE A 1 91 ? 17.454 -8.251 -22.637 1.00 80.94 91 ILE A O 1
ATOM 750 N N . THR A 1 92 ? 15.863 -9.705 -23.224 1.00 80.00 92 THR A N 1
ATOM 751 C CA . THR A 1 92 ? 16.733 -10.562 -24.046 1.00 80.00 92 THR A CA 1
ATOM 752 C C . THR A 1 92 ? 17.007 -9.981 -25.437 1.00 80.00 92 THR A C 1
ATOM 754 O O . THR A 1 92 ? 17.862 -10.494 -26.154 1.00 80.00 92 THR A O 1
ATOM 757 N N . THR A 1 93 ? 16.294 -8.920 -25.820 1.00 79.62 93 THR A N 1
ATOM 758 C CA . THR A 1 93 ? 16.341 -8.289 -27.150 1.00 79.62 93 THR A CA 1
ATOM 759 C C . THR A 1 93 ? 16.624 -6.785 -27.105 1.00 79.62 93 THR A C 1
ATOM 761 O O . THR A 1 93 ? 17.177 -6.242 -28.058 1.00 79.62 93 THR A O 1
ATOM 764 N N . VAL A 1 94 ? 16.292 -6.108 -26.002 1.00 73.81 94 VAL A N 1
ATOM 765 C CA . VAL A 1 94 ? 16.424 -4.663 -25.802 1.00 73.81 94 VAL A CA 1
ATOM 766 C C . VAL A 1 94 ? 16.891 -4.406 -24.370 1.00 73.81 94 VAL A C 1
ATOM 768 O O . VAL A 1 94 ? 16.210 -4.763 -23.410 1.00 73.81 94 VAL A O 1
ATOM 771 N N . TYR A 1 95 ? 18.037 -3.743 -24.220 1.00 73.88 95 TYR A N 1
ATOM 772 C CA . TYR A 1 95 ? 18.524 -3.284 -22.919 1.00 73.88 95 TYR A CA 1
ATOM 773 C C . TYR A 1 95 ? 18.131 -1.817 -22.693 1.00 73.88 95 TYR A C 1
ATOM 775 O O . TYR A 1 95 ? 18.516 -0.963 -23.497 1.00 73.88 95 TYR A O 1
ATOM 783 N N . PRO A 1 96 ? 17.397 -1.488 -21.611 1.00 69.44 96 PRO A N 1
ATOM 784 C CA . PRO A 1 96 ? 17.130 -0.100 -21.260 1.00 69.44 96 PRO A CA 1
ATOM 785 C C . PRO A 1 96 ? 18.440 0.624 -20.924 1.00 69.44 96 PRO A C 1
ATOM 787 O O . PRO A 1 96 ? 19.279 0.104 -20.188 1.00 69.44 96 PRO A O 1
ATOM 790 N N . SER A 1 97 ? 18.620 1.839 -21.442 1.00 75.12 97 SER A N 1
ATOM 791 C CA . SER A 1 97 ? 19.735 2.701 -21.044 1.00 75.12 97 SER A CA 1
ATOM 792 C C . SER A 1 97 ? 19.403 3.406 -19.730 1.00 75.12 97 SER A C 1
ATOM 794 O O . SER A 1 97 ? 18.515 4.255 -19.684 1.00 75.12 97 SER A O 1
ATOM 796 N N . PHE A 1 98 ? 20.131 3.075 -18.665 1.00 73.38 98 PHE A N 1
ATOM 797 C CA . PHE A 1 98 ? 20.043 3.769 -17.381 1.00 73.38 98 PHE A CA 1
ATOM 798 C C . PHE A 1 98 ? 21.123 4.854 -17.325 1.00 73.38 98 PHE A C 1
ATOM 800 O O . PHE A 1 98 ? 22.278 4.576 -17.012 1.00 73.38 98 PHE A O 1
ATOM 807 N N . ILE A 1 99 ? 20.758 6.089 -17.676 1.00 77.12 99 ILE A N 1
ATOM 808 C CA . ILE A 1 99 ? 21.659 7.245 -17.595 1.00 77.12 99 ILE A CA 1
ATOM 809 C C . ILE A 1 99 ? 21.433 7.930 -16.247 1.00 77.12 99 ILE A C 1
ATOM 811 O O . ILE A 1 99 ? 20.367 8.493 -15.998 1.00 77.12 99 ILE A O 1
ATOM 815 N N . PHE A 1 100 ? 22.434 7.872 -15.370 1.00 71.12 100 PHE A N 1
ATOM 816 C CA . PHE A 1 100 ? 22.393 8.550 -14.080 1.00 71.12 100 PHE A CA 1
ATOM 817 C C . PHE A 1 100 ? 22.750 10.029 -14.268 1.00 71.12 100 PHE A C 1
ATOM 819 O O . PHE A 1 100 ? 23.913 10.374 -14.467 1.00 71.12 100 PHE A O 1
ATOM 826 N N . ASN A 1 101 ? 21.752 10.914 -14.226 1.00 69.88 101 ASN A N 1
ATOM 827 C CA . ASN A 1 101 ? 21.985 12.358 -14.241 1.00 69.88 101 ASN A CA 1
ATOM 828 C C . ASN A 1 101 ? 22.389 12.828 -12.839 1.00 69.88 101 ASN A C 1
ATOM 830 O O . ASN A 1 101 ? 21.550 13.277 -12.059 1.00 69.88 101 ASN A O 1
ATOM 834 N N . SER A 1 102 ? 23.682 12.745 -12.521 1.00 65.12 102 SER A N 1
ATOM 835 C CA . SER A 1 102 ? 24.255 13.433 -11.364 1.00 65.12 102 SER A CA 1
ATOM 836 C C . SER A 1 102 ? 24.305 14.933 -11.659 1.00 65.12 102 SER A C 1
ATOM 838 O O . SER A 1 102 ? 25.326 15.454 -12.110 1.00 65.12 102 SER A O 1
ATOM 840 N N . LYS A 1 103 ? 23.199 15.647 -11.441 1.00 57.34 103 LYS A N 1
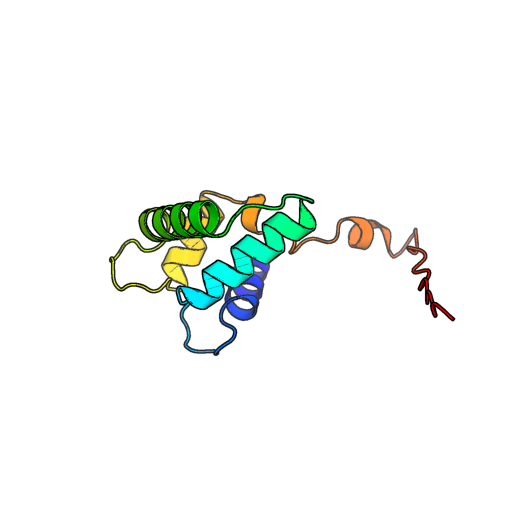ATOM 841 C CA . LYS A 1 103 ? 23.289 17.094 -11.238 1.00 57.34 103 LYS A CA 1
ATOM 842 C C . LYS A 1 103 ? 23.986 17.310 -9.896 1.00 57.34 103 LYS A C 1
ATOM 844 O O . LYS A 1 103 ? 23.336 17.359 -8.860 1.00 57.34 103 LYS A O 1
ATOM 849 N N . ALA A 1 104 ? 25.315 17.349 -9.916 1.00 56.75 104 ALA A N 1
ATOM 850 C CA . ALA A 1 104 ? 26.042 18.137 -8.939 1.00 56.75 104 ALA A CA 1
ATOM 851 C C . ALA A 1 104 ? 25.734 19.592 -9.308 1.00 56.75 104 ALA A C 1
ATOM 853 O O . ALA A 1 104 ? 26.197 20.082 -10.335 1.00 56.75 104 ALA A O 1
ATOM 854 N N . GLU A 1 105 ? 24.810 20.209 -8.579 1.00 51.12 105 GLU A N 1
ATOM 855 C CA . GLU A 1 105 ? 24.678 21.661 -8.594 1.00 51.12 105 GLU A CA 1
ATOM 856 C C . GLU A 1 105 ? 25.909 22.198 -7.849 1.00 51.12 105 GLU A C 1
ATOM 858 O O . GLU A 1 105 ? 26.057 21.928 -6.657 1.00 51.12 105 GLU A O 1
ATOM 863 N N . ASP A 1 106 ? 26.831 22.828 -8.589 1.00 47.50 106 ASP A N 1
ATOM 864 C CA . ASP A 1 106 ? 27.930 23.641 -8.038 1.00 47.50 106 ASP A CA 1
ATOM 865 C C . ASP A 1 106 ? 27.385 24.888 -7.318 1.00 47.50 106 ASP A C 1
ATOM 867 O O . ASP A 1 106 ? 26.404 25.487 -7.827 1.00 47.50 106 ASP A O 1
#

Secondary structure (DSSP, 8-state):
-HHHHHHHHHHH-TT-SSSEEHHHHHHHHHHHHHHTT----HHHHHHHHHHHHHHH-SS-SSEE-HHHHHHHHHH-GGGGGGG--GGGGGTTT-------------

Organism: Rhizophora mucronata (NCBI:txid61149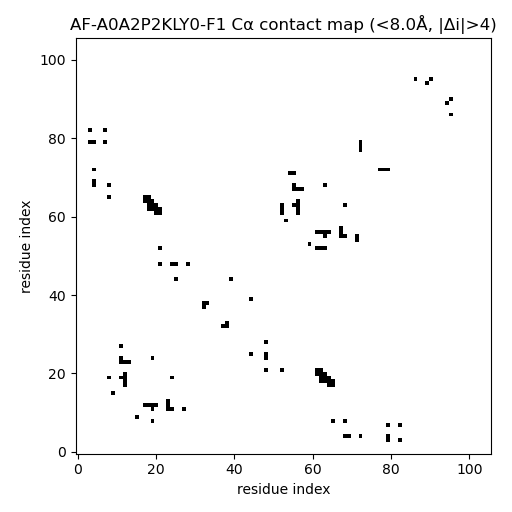)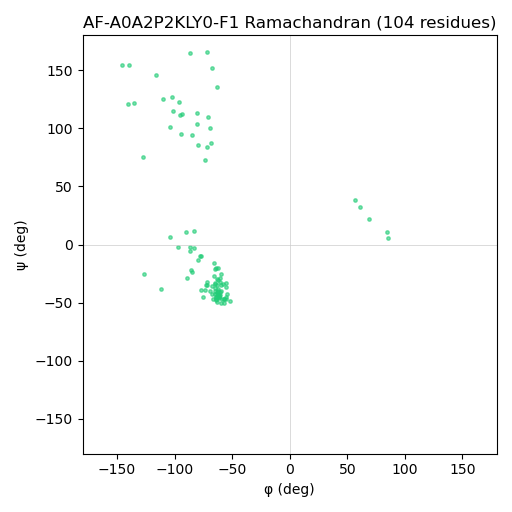

Sequence (106 aa):
MEDKMEFAFRLYDLRQTGFIEREEVKQMVVAILMESGVHLPDELLEGILDKTFVDADADEDGKISKEEWKAFVVRYPTLLRNMTLPYLKDITTVYPSFIFNSKAED

Radius of gyration: 16.76 Å; Cα contacts (8 Å,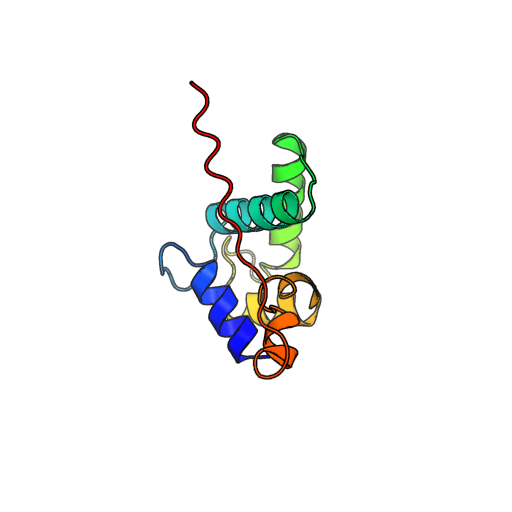 |Δi|>4): 69; chains: 1; bounding box: 42×38×40 Å

Foldseek 3Di:
DVVLLVVVQVVLPPVPPQWRALVSVLVLVVVVCVVVVHDDDPVVSVVVSVVVCVQQVPVPPRIHHSVSSVVSCVVPVCSSVVVDDPCVVCVVPDDDDDDDPPPPPD

Nearest PDB structures (foldseek):
  1v1f-assembly1_A  TM=9.683E-01  e=7.344E-09  Arabidopsis thaliana
  2ehb-assembly1_A  TM=8.335E-01  e=1.688E-09  Arabidopsis thaliana
  2zfd-assembly1_A  TM=8.732E-01  e=2.930E-09  Arabidopsis thaliana
  4msp-assembly1_B  TM=8.765E-01  e=5.921E-03  Homo sapiens
  8ban-assembly2_C  TM=7.876E-01  e=2.738E-02  Mus musculus

pLDDT: mean 84.07, std 8.68, range [47.5, 94.38]

Mean predicted aligned error: 7.51 Å

Solvent-accessible surface area (backbone atoms only — not comparable to full-atom values): 6570 Å² total; per-residue (Å²): 108,64,68,54,53,57,50,49,49,60,65,44,22,76,82,67,76,74,39,37,41,64,74,37,51,52,53,51,54,51,52,56,29,53,77,69,72,50,86,77,58,71,72,59,49,50,56,51,48,54,52,48,42,69,73,34,29,84,85,71,79,71,45,30,41,69,66,37,49,50,55,41,39,71,76,42,61,72,77,52,52,85,79,54,67,75,64,67,79,41,49,94,82,47,77,85,85,85,80,82,81,78,78,74,81,128